Protein AF-K7W675-F1 (afdb_monomer)

Mean predicted aligned error: 6.4 Å

Structure (mmCIF, N/CA/C/O backbone):
data_AF-K7W675-F1
#
_entry.id   AF-K7W675-F1
#
loop_
_atom_site.group_PDB
_atom_site.id
_atom_site.type_symbol
_atom_site.label_atom_id
_atom_site.label_alt_id
_atom_site.label_comp_id
_atom_site.label_asym_id
_atom_site.label_entity_id
_atom_site.label_seq_id
_atom_site.pdbx_PDB_ins_code
_atom_site.Cartn_x
_atom_site.Cartn_y
_atom_site.Cartn_z
_atom_site.occupancy
_atom_site.B_iso_or_equiv
_atom_site.auth_seq_id
_atom_site.auth_comp_id
_atom_site.auth_asym_id
_atom_site.auth_atom_id
_atom_site.pdbx_PDB_model_num
ATOM 1 N N . MET A 1 1 ? 18.211 7.375 -18.525 1.00 50.03 1 MET A N 1
ATOM 2 C CA . MET A 1 1 ? 17.657 7.604 -19.881 1.00 50.03 1 MET A CA 1
ATOM 3 C C . MET A 1 1 ? 16.364 6.823 -20.140 1.00 50.03 1 MET A C 1
ATOM 5 O O . MET A 1 1 ? 15.641 7.206 -21.044 1.00 50.03 1 MET A O 1
ATOM 9 N N . GLU A 1 2 ? 16.019 5.790 -19.361 1.00 54.28 2 GLU A N 1
ATOM 10 C CA . GLU A 1 2 ? 14.900 4.885 -19.697 1.00 54.28 2 GLU A CA 1
ATOM 11 C C . GLU A 1 2 ? 13.507 5.411 -19.298 1.00 54.28 2 GLU A C 1
ATOM 13 O O . GLU A 1 2 ? 12.562 5.282 -20.067 1.00 54.28 2 GLU A O 1
ATOM 18 N N . VAL A 1 3 ? 13.373 6.125 -18.175 1.00 55.31 3 VAL A N 1
ATOM 19 C CA . VAL A 1 3 ? 12.076 6.689 -17.726 1.00 55.31 3 VAL A CA 1
ATOM 20 C C . VAL A 1 3 ? 11.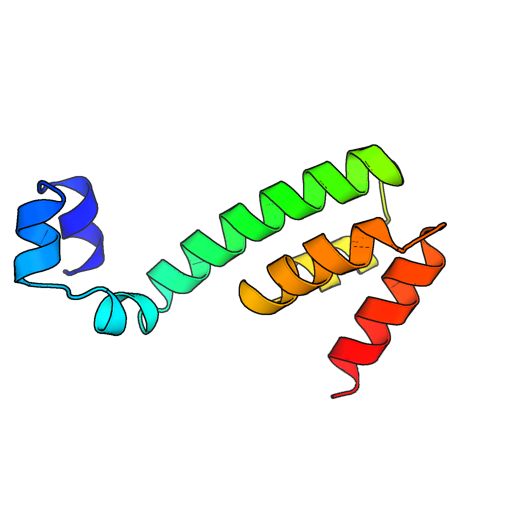598 7.856 -18.608 1.00 55.31 3 VAL A C 1
ATOM 22 O O . VAL A 1 3 ? 10.400 8.073 -18.770 1.00 55.31 3 VAL A O 1
ATOM 25 N N . LEU A 1 4 ? 12.521 8.583 -19.250 1.00 54.00 4 LEU A N 1
ATOM 26 C CA . LEU A 1 4 ? 12.179 9.675 -20.173 1.00 54.00 4 LEU A CA 1
ATOM 27 C C . LEU A 1 4 ? 11.629 9.168 -21.512 1.00 54.00 4 LEU A C 1
ATOM 29 O O . LEU A 1 4 ? 11.019 9.945 -22.248 1.00 54.00 4 LEU A O 1
ATOM 33 N N . ALA A 1 5 ? 11.814 7.882 -21.833 1.00 56.22 5 ALA A N 1
ATOM 34 C CA . ALA A 1 5 ? 11.336 7.336 -23.090 1.00 56.22 5 ALA A CA 1
ATOM 35 C C . ALA A 1 5 ? 9.802 7.215 -23.115 1.00 56.22 5 ALA A C 1
ATOM 37 O O . ALA A 1 5 ? 9.179 7.611 -24.094 1.00 56.22 5 ALA A O 1
ATOM 38 N N . GLY A 1 6 ? 9.184 6.787 -22.008 1.00 57.03 6 GLY A N 1
ATOM 39 C CA . GLY A 1 6 ? 7.723 6.673 -21.891 1.00 57.03 6 GLY A CA 1
ATOM 40 C C . GLY A 1 6 ? 6.957 8.001 -21.967 1.00 57.03 6 GLY A C 1
ATOM 41 O O . GLY A 1 6 ? 5.754 7.990 -22.200 1.00 57.03 6 GLY A O 1
ATOM 42 N N . LEU A 1 7 ? 7.640 9.141 -21.801 1.00 62.16 7 LEU A N 1
ATOM 43 C CA . LEU A 1 7 ? 7.049 10.485 -21.888 1.00 62.16 7 LEU A CA 1
ATOM 44 C C . LEU A 1 7 ? 7.247 11.154 -23.261 1.00 62.16 7 LEU A C 1
ATOM 46 O O . LEU A 1 7 ? 6.595 12.155 -23.546 1.00 62.16 7 LEU A O 1
ATOM 50 N N . ARG A 1 8 ? 8.146 10.627 -24.106 1.00 66.75 8 ARG A N 1
ATOM 51 C CA . ARG A 1 8 ? 8.487 11.191 -25.427 1.00 66.75 8 ARG A CA 1
ATOM 52 C C . ARG A 1 8 ? 8.171 10.251 -26.594 1.00 66.75 8 ARG A C 1
ATOM 54 O O . ARG A 1 8 ? 8.039 10.725 -27.718 1.00 66.75 8 ARG A O 1
ATOM 61 N N . PHE A 1 9 ? 8.067 8.947 -26.349 1.00 72.62 9 PHE A N 1
ATOM 62 C CA . PHE A 1 9 ? 7.934 7.925 -27.383 1.00 72.62 9 PHE A CA 1
ATOM 63 C C . PHE A 1 9 ? 6.666 7.090 -27.213 1.00 72.62 9 PHE A C 1
ATOM 65 O O . PHE A 1 9 ? 6.149 6.915 -26.111 1.00 72.62 9 PHE A O 1
ATOM 72 N N . GLU A 1 10 ? 6.176 6.560 -28.333 1.00 79.81 10 GLU A N 1
ATOM 73 C CA . GLU A 1 10 ? 4.997 5.700 -28.376 1.00 79.81 10 GLU A CA 1
ATOM 74 C C . GLU A 1 10 ? 5.221 4.385 -27.619 1.00 79.81 10 GLU A C 1
ATOM 76 O O . GLU A 1 10 ? 6.327 3.840 -27.571 1.00 79.81 10 GLU A O 1
ATOM 81 N N . LYS A 1 11 ? 4.138 3.842 -27.055 1.00 78.12 11 LYS A N 1
ATOM 82 C CA . LYS A 1 11 ? 4.166 2.644 -26.204 1.00 78.12 11 LYS A CA 1
ATOM 83 C C . LYS A 1 11 ? 4.788 1.430 -26.902 1.00 78.12 11 LYS A C 1
ATOM 85 O O . LYS A 1 11 ? 5.487 0.654 -26.254 1.00 78.12 11 LYS A O 1
ATOM 90 N N . ASP A 1 12 ? 4.557 1.278 -28.202 1.00 79.62 12 ASP A N 1
ATOM 91 C CA . ASP A 1 12 ? 5.084 0.151 -28.976 1.00 79.62 12 ASP A CA 1
ATOM 92 C C . ASP A 1 12 ? 6.592 0.277 -29.218 1.00 79.62 12 ASP A C 1
ATOM 94 O O . ASP A 1 12 ? 7.311 -0.715 -29.107 1.00 79.62 12 ASP A O 1
ATOM 98 N N . LEU A 1 13 ? 7.094 1.502 -29.421 1.00 79.12 13 LEU A N 1
ATOM 99 C CA . LEU A 1 13 ? 8.531 1.765 -29.501 1.00 79.12 13 LEU A CA 1
ATOM 100 C C . LEU A 1 13 ? 9.212 1.507 -28.152 1.00 79.12 13 LEU A C 1
ATOM 102 O O . LEU A 1 13 ? 10.263 0.879 -28.104 1.00 79.12 13 LEU A O 1
ATOM 106 N N . VAL A 1 14 ? 8.598 1.926 -27.040 1.00 78.62 14 VAL A N 1
ATOM 107 C CA . VAL A 1 14 ? 9.125 1.643 -25.694 1.00 78.62 14 VAL A CA 1
ATOM 108 C C . VAL A 1 14 ? 9.222 0.136 -25.452 1.00 78.62 14 VAL A C 1
ATOM 110 O O . VAL A 1 14 ? 10.265 -0.335 -25.016 1.00 78.62 14 VAL A O 1
ATOM 113 N N . ARG A 1 15 ? 8.187 -0.636 -25.805 1.00 78.88 15 ARG A N 1
ATOM 114 C CA . ARG A 1 15 ? 8.154 -2.099 -25.624 1.00 78.88 15 ARG A CA 1
ATOM 115 C C . ARG A 1 15 ? 9.193 -2.861 -26.449 1.00 78.88 15 ARG A C 1
ATOM 117 O O . ARG A 1 15 ? 9.598 -3.943 -26.033 1.00 78.88 15 ARG A O 1
ATOM 124 N N . GLN A 1 16 ? 9.630 -2.322 -27.591 1.00 81.19 16 GLN A N 1
ATOM 125 C CA . GLN A 1 16 ? 10.700 -2.928 -28.394 1.00 81.19 16 GLN A CA 1
ATOM 126 C C . GLN A 1 16 ? 12.056 -2.928 -27.673 1.00 81.19 16 GLN A C 1
ATOM 128 O O . GLN A 1 16 ? 12.862 -3.826 -27.907 1.00 81.19 16 GLN A O 1
ATOM 133 N N . PHE A 1 17 ? 12.304 -1.952 -26.793 1.00 76.88 17 PHE A N 1
ATOM 134 C CA . PHE A 1 17 ? 13.587 -1.789 -26.096 1.00 76.88 17 PHE A CA 1
ATOM 135 C C . PHE A 1 17 ? 13.506 -2.089 -24.595 1.00 76.88 17 PHE A C 1
ATOM 137 O O . PHE A 1 17 ? 14.470 -2.581 -24.015 1.00 76.88 17 PHE A O 1
ATOM 144 N N . LEU A 1 18 ? 12.359 -1.825 -23.974 1.00 77.06 18 LEU A N 1
ATOM 145 C CA . LEU A 1 18 ? 12.081 -2.043 -22.560 1.00 77.06 18 LEU A CA 1
ATOM 146 C C . LEU A 1 18 ? 10.936 -3.046 -22.440 1.00 77.06 18 LEU A C 1
ATOM 148 O O . LEU A 1 18 ? 9.754 -2.697 -22.505 1.00 77.06 18 LEU A O 1
ATOM 152 N N . ARG A 1 19 ? 11.300 -4.320 -22.290 1.00 80.94 19 ARG A N 1
ATOM 153 C CA . ARG A 1 19 ? 10.326 -5.378 -22.018 1.00 80.94 19 ARG A CA 1
ATOM 154 C C . ARG A 1 19 ? 9.737 -5.211 -20.613 1.00 80.94 19 ARG A C 1
ATOM 156 O O . ARG A 1 19 ? 10.358 -4.626 -19.728 1.00 80.94 19 ARG A O 1
ATOM 163 N N . GLU A 1 20 ? 8.514 -5.693 -20.420 1.00 79.56 20 GLU A N 1
ATOM 164 C CA . GLU A 1 20 ? 7.759 -5.480 -19.179 1.00 79.56 20 GLU A CA 1
ATOM 165 C C . GLU A 1 20 ? 8.419 -6.108 -17.945 1.00 79.56 20 GLU A C 1
ATOM 167 O O . GLU A 1 20 ? 8.416 -5.493 -16.885 1.00 79.56 20 GLU A O 1
ATOM 172 N N . ASP A 1 21 ? 9.027 -7.285 -18.095 1.00 80.50 21 ASP A N 1
ATOM 173 C CA . ASP A 1 21 ? 9.840 -7.954 -17.073 1.00 80.50 21 ASP A CA 1
ATOM 174 C C . ASP A 1 21 ? 10.972 -7.049 -16.571 1.00 80.50 21 ASP A C 1
ATOM 176 O O . ASP A 1 21 ? 11.110 -6.845 -15.370 1.00 80.50 21 ASP A O 1
ATOM 180 N N . ILE A 1 22 ? 11.701 -6.411 -17.490 1.00 80.88 22 ILE A N 1
ATOM 181 C CA . ILE A 1 22 ? 12.794 -5.486 -17.153 1.00 80.88 22 ILE A CA 1
ATOM 182 C C . ILE A 1 22 ? 12.245 -4.221 -16.482 1.00 80.88 22 ILE A C 1
ATOM 184 O O . ILE A 1 22 ? 12.802 -3.726 -15.505 1.00 80.88 22 ILE A O 1
ATOM 188 N N . MET A 1 23 ? 11.132 -3.681 -16.987 1.00 81.69 23 MET A N 1
ATOM 189 C CA . MET A 1 23 ? 10.523 -2.483 -16.401 1.00 81.69 23 MET A CA 1
ATOM 190 C C . MET A 1 23 ? 10.021 -2.726 -14.978 1.00 81.69 23 MET A C 1
ATOM 192 O O . MET A 1 23 ? 10.141 -1.826 -14.150 1.00 81.69 23 MET A O 1
ATOM 196 N N . LYS A 1 24 ? 9.513 -3.926 -14.674 1.00 84.06 24 LYS A N 1
ATOM 197 C CA . LYS A 1 24 ? 9.083 -4.301 -13.320 1.00 84.06 24 LYS A CA 1
ATOM 198 C C . LYS A 1 24 ? 10.235 -4.302 -12.316 1.00 84.06 24 LYS A C 1
ATOM 200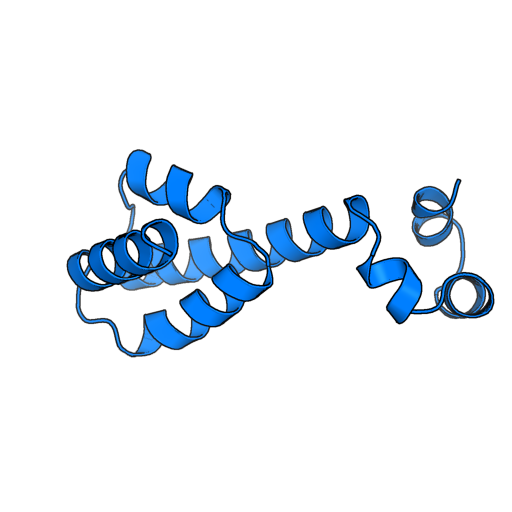 O O . LYS A 1 24 ? 9.994 -4.051 -11.144 1.00 84.06 24 LYS A O 1
ATOM 205 N N . GLU A 1 25 ? 11.479 -4.480 -12.744 1.00 84.44 25 GLU A N 1
ATOM 206 C CA . GLU A 1 25 ? 12.641 -4.346 -11.854 1.00 84.44 25 GLU A CA 1
ATOM 207 C C . GLU A 1 25 ? 13.021 -2.877 -11.578 1.00 84.44 25 GLU A C 1
ATOM 209 O O . GLU A 1 25 ? 13.803 -2.582 -10.673 1.00 84.44 25 GLU A O 1
ATOM 214 N N . SER A 1 26 ? 12.464 -1.918 -12.328 1.00 87.25 26 SER A N 1
ATOM 215 C CA . SER A 1 26 ? 12.766 -0.500 -12.144 1.00 87.25 26 SER A CA 1
ATOM 216 C C . SER A 1 26 ? 12.136 0.052 -10.866 1.00 87.25 26 SER A C 1
ATOM 218 O O . SER A 1 26 ? 10.916 0.087 -10.718 1.00 87.25 26 SER A O 1
ATOM 220 N N . VAL A 1 27 ? 12.966 0.624 -9.991 1.00 86.50 27 VAL A N 1
ATOM 221 C CA . VAL A 1 27 ? 12.515 1.302 -8.760 1.00 86.50 27 VAL A CA 1
ATOM 222 C C . VAL A 1 27 ? 11.511 2.423 -9.057 1.00 86.50 27 VAL A C 1
ATOM 224 O O . VAL A 1 27 ? 10.578 2.638 -8.291 1.00 86.50 27 VAL A O 1
ATOM 227 N N . ILE A 1 28 ? 11.659 3.119 -10.190 1.00 86.00 28 ILE A N 1
ATOM 228 C CA . ILE A 1 28 ? 10.726 4.184 -10.587 1.00 86.00 28 ILE A CA 1
ATOM 229 C C . ILE A 1 28 ? 9.382 3.608 -11.033 1.00 86.00 28 ILE A C 1
ATOM 231 O O . ILE A 1 28 ? 8.340 4.176 -10.716 1.00 86.00 28 ILE A O 1
ATOM 235 N N . TYR A 1 29 ? 9.388 2.486 -11.755 1.00 87.75 29 TYR A N 1
ATOM 236 C CA . TYR A 1 29 ? 8.152 1.800 -12.122 1.00 87.75 29 TYR A CA 1
ATOM 237 C C . TYR A 1 29 ? 7.410 1.328 -10.869 1.00 87.75 29 TYR A C 1
ATOM 239 O O . TYR A 1 29 ? 6.226 1.618 -10.719 1.00 87.75 29 TYR A O 1
ATOM 247 N N . GLN A 1 30 ? 8.127 0.692 -9.941 1.00 89.56 30 GLN A N 1
ATOM 248 C CA . GLN A 1 30 ? 7.572 0.231 -8.670 1.00 89.56 30 GLN A CA 1
ATOM 249 C C . GLN A 1 30 ? 6.989 1.382 -7.836 1.00 89.56 30 GLN A C 1
ATOM 251 O O . GLN A 1 30 ? 5.874 1.264 -7.339 1.00 89.56 30 GLN A O 1
ATOM 256 N N . ASP A 1 31 ? 7.668 2.532 -7.759 1.00 91.38 31 ASP A N 1
ATOM 257 C CA . ASP A 1 31 ? 7.150 3.735 -7.086 1.00 91.38 31 ASP A CA 1
ATOM 258 C C . ASP A 1 31 ? 5.863 4.273 -7.743 1.00 91.38 31 ASP A C 1
ATOM 260 O O . ASP A 1 31 ? 4.921 4.656 -7.050 1.00 91.38 31 ASP A O 1
ATOM 264 N N . ILE A 1 32 ? 5.777 4.271 -9.080 1.00 92.44 32 ILE A N 1
ATOM 265 C CA . ILE A 1 32 ? 4.564 4.695 -9.799 1.00 92.44 32 ILE A CA 1
ATOM 266 C C . ILE A 1 32 ? 3.393 3.751 -9.503 1.00 92.44 32 ILE A C 1
ATOM 268 O O . ILE A 1 32 ? 2.288 4.220 -9.217 1.00 92.44 32 ILE A O 1
ATOM 272 N N . VAL A 1 33 ? 3.628 2.437 -9.565 1.00 94.62 33 VAL A N 1
ATOM 273 C CA . VAL A 1 33 ? 2.595 1.425 -9.296 1.00 94.62 33 VAL A CA 1
ATOM 274 C C . VAL A 1 33 ? 2.135 1.514 -7.839 1.00 94.62 33 VAL A C 1
ATOM 276 O O . VAL A 1 33 ? 0.934 1.612 -7.584 1.00 94.62 33 VAL A O 1
ATOM 279 N N . GLN A 1 34 ? 3.075 1.597 -6.893 1.00 96.25 34 GLN A N 1
ATOM 280 C CA . GLN A 1 34 ? 2.788 1.734 -5.466 1.00 96.25 34 GLN A CA 1
ATOM 281 C C . GLN A 1 34 ? 1.948 2.980 -5.172 1.00 96.25 34 GLN A C 1
ATOM 283 O O . GLN A 1 34 ? 0.949 2.892 -4.458 1.00 96.25 34 GLN A O 1
ATOM 288 N N . LY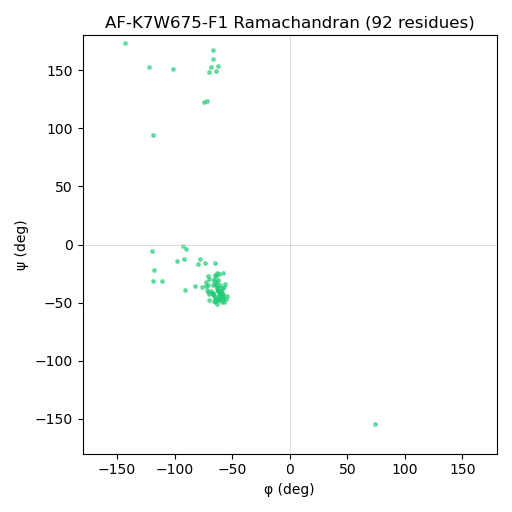S A 1 35 ? 2.283 4.132 -5.770 1.00 96.56 35 LYS A N 1
ATOM 289 C CA . LYS A 1 35 ? 1.533 5.381 -5.563 1.00 96.56 35 LYS A CA 1
ATOM 290 C C . LYS A 1 35 ? 0.087 5.281 -6.026 1.00 96.56 35 LYS A C 1
ATOM 292 O O . LYS A 1 35 ? -0.803 5.804 -5.346 1.00 96.56 35 LYS A O 1
ATOM 297 N N . GLU A 1 36 ? -0.167 4.634 -7.163 1.00 97.56 36 GLU A N 1
ATOM 298 C CA . GLU A 1 36 ? -1.538 4.512 -7.662 1.00 97.56 36 GLU A CA 1
ATOM 299 C C . GLU A 1 36 ? -2.347 3.466 -6.885 1.00 97.56 36 GLU A C 1
ATOM 301 O O . GLU A 1 36 ? -3.514 3.728 -6.565 1.00 97.56 36 GLU A O 1
ATOM 306 N N . ALA A 1 37 ? -1.720 2.360 -6.469 1.00 98.00 37 ALA A N 1
ATOM 307 C CA . ALA A 1 37 ? -2.318 1.407 -5.534 1.00 98.00 37 ALA A CA 1
ATOM 308 C C . ALA A 1 37 ? -2.678 2.096 -4.204 1.00 98.00 37 ALA A C 1
ATOM 310 O O . ALA A 1 37 ? -3.830 2.068 -3.767 1.00 98.00 37 ALA A O 1
ATOM 311 N N . LEU A 1 38 ? -1.743 2.847 -3.618 1.00 98.00 38 LEU A N 1
ATOM 312 C CA . LEU A 1 38 ? -1.925 3.577 -2.362 1.00 98.00 38 LEU A CA 1
ATOM 313 C C . LEU A 1 38 ? -3.077 4.582 -2.445 1.00 98.00 38 LEU A C 1
ATOM 315 O O . LEU A 1 38 ? -3.897 4.690 -1.533 1.00 98.00 38 LEU A O 1
ATOM 319 N N . LYS A 1 39 ? -3.174 5.332 -3.545 1.00 97.94 39 LYS A N 1
ATOM 320 C CA . LYS A 1 39 ? -4.281 6.268 -3.776 1.00 97.94 39 LYS A CA 1
ATOM 321 C C . LYS A 1 39 ? -5.624 5.546 -3.853 1.00 97.94 39 LYS A C 1
ATOM 323 O O 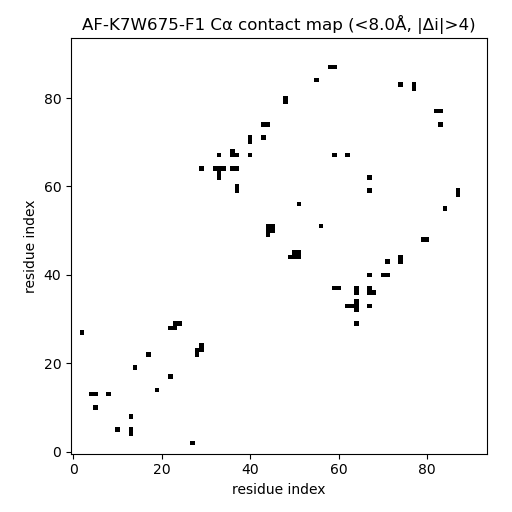. LYS A 1 39 ? -6.622 6.067 -3.349 1.00 97.94 39 LYS A O 1
ATOM 328 N N . MET A 1 40 ? -5.674 4.370 -4.479 1.00 98.12 40 MET A N 1
ATOM 329 C CA . MET A 1 40 ? -6.881 3.550 -4.492 1.00 98.12 40 MET A CA 1
ATOM 330 C C . MET A 1 40 ? -7.256 3.102 -3.076 1.00 98.12 40 MET A C 1
ATOM 332 O O . MET A 1 40 ? -8.380 3.366 -2.646 1.00 98.12 40 MET A O 1
ATOM 336 N N . ILE A 1 41 ? -6.309 2.529 -2.333 1.00 97.94 41 ILE A N 1
ATOM 337 C CA . ILE A 1 41 ? -6.509 2.063 -0.956 1.00 97.94 41 ILE A CA 1
ATOM 338 C C . ILE A 1 41 ? -6.950 3.195 -0.029 1.00 97.94 41 ILE A C 1
ATOM 340 O O . ILE A 1 41 ? -7.932 3.047 0.695 1.00 97.94 41 ILE A O 1
ATOM 344 N N . ASN A 1 42 ? -6.339 4.375 -0.127 1.00 96.81 42 ASN A N 1
ATOM 345 C CA . ASN A 1 42 ? -6.746 5.541 0.660 1.00 96.81 42 ASN A CA 1
ATOM 346 C C . ASN A 1 42 ? -8.210 5.930 0.413 1.00 96.81 42 ASN A C 1
ATOM 348 O O . ASN A 1 42 ? -8.922 6.284 1.352 1.00 96.81 42 ASN A O 1
ATOM 352 N N . ARG A 1 43 ? -8.691 5.847 -0.836 1.00 97.38 43 ARG A N 1
ATOM 353 C CA . ARG A 1 43 ? -10.107 6.106 -1.150 1.00 97.38 43 ARG A CA 1
ATOM 354 C C . ARG A 1 43 ? -11.024 5.032 -0.574 1.00 97.38 43 ARG A C 1
ATOM 356 O O . ARG A 1 43 ? -12.093 5.379 -0.079 1.00 97.38 43 ARG A O 1
ATOM 363 N N . GLN A 1 44 ? -10.626 3.761 -0.632 1.00 96.62 44 GLN A N 1
ATOM 364 C CA . GLN A 1 44 ? -11.408 2.657 -0.068 1.00 96.62 44 GLN A CA 1
ATOM 365 C C . GLN A 1 44 ? -11.516 2.773 1.455 1.00 96.62 44 GLN A C 1
ATOM 367 O O . GLN A 1 44 ? -12.626 2.781 1.985 1.00 96.62 44 GLN A O 1
ATOM 372 N N . ILE A 1 45 ? -10.386 2.975 2.140 1.00 96.62 45 ILE A N 1
ATOM 373 C CA . ILE A 1 45 ? -10.327 3.195 3.590 1.00 96.62 45 ILE A CA 1
ATOM 374 C C . ILE A 1 45 ? -11.185 4.397 3.976 1.00 96.62 45 ILE A C 1
ATOM 376 O O . ILE A 1 45 ? -12.057 4.265 4.830 1.00 96.62 45 ILE A O 1
ATOM 380 N N . LYS A 1 46 ? -11.026 5.537 3.290 1.00 96.00 46 LYS A N 1
ATOM 381 C CA . LYS A 1 46 ? -11.832 6.731 3.568 1.00 96.00 46 LYS A CA 1
ATOM 382 C C . LYS A 1 46 ? -13.327 6.493 3.374 1.00 96.00 46 LYS A C 1
ATOM 384 O O . LYS A 1 46 ? -14.134 6.967 4.167 1.00 96.00 46 LYS A O 1
ATOM 389 N N . LYS A 1 47 ? -13.709 5.756 2.328 1.00 96.38 47 LYS A N 1
ATOM 390 C CA . LYS A 1 47 ? -15.114 5.431 2.053 1.00 96.38 47 LYS A CA 1
ATOM 391 C C . LYS A 1 47 ? -15.711 4.506 3.114 1.00 96.38 47 LYS A C 1
ATOM 393 O O . LYS A 1 47 ? -16.897 4.626 3.404 1.00 96.38 47 LYS A O 1
ATOM 398 N N . ARG A 1 48 ? -14.916 3.583 3.656 1.00 95.25 48 ARG A N 1
ATOM 399 C CA . ARG A 1 48 ? -15.393 2.535 4.565 1.00 95.25 48 ARG A CA 1
ATOM 400 C C . ARG A 1 48 ? -15.332 2.937 6.036 1.00 95.25 48 ARG A C 1
ATOM 402 O O . ARG A 1 48 ? -16.247 2.629 6.788 1.00 95.25 48 ARG A O 1
ATOM 409 N N . PHE A 1 49 ? -14.271 3.635 6.426 1.00 95.38 49 PHE A N 1
ATOM 410 C CA . PHE A 1 49 ? -13.943 3.943 7.818 1.00 95.38 49 PHE A CA 1
ATOM 411 C C . PHE A 1 49 ? -13.886 5.444 8.126 1.00 95.38 49 PHE A C 1
ATOM 413 O O . PHE A 1 49 ? -13.723 5.819 9.284 1.00 95.38 49 PHE A O 1
ATOM 420 N N . GLY A 1 50 ? -14.026 6.310 7.120 1.00 93.00 50 GLY A N 1
ATOM 421 C CA . GLY A 1 50 ? -13.817 7.746 7.285 1.00 93.00 50 GLY A CA 1
ATOM 422 C C . GLY A 1 50 ? -12.335 8.103 7.405 1.00 93.00 50 GLY A C 1
ATOM 423 O O . GLY A 1 50 ? -11.464 7.406 6.884 1.00 93.00 50 GLY A O 1
ATOM 424 N N . ASP A 1 51 ? -12.041 9.225 8.057 1.00 90.94 51 ASP A N 1
ATOM 425 C CA . ASP A 1 51 ? -10.658 9.643 8.270 1.00 90.94 51 ASP A CA 1
ATOM 426 C C . ASP A 1 51 ? -10.006 8.781 9.362 1.00 90.94 51 ASP A C 1
ATOM 428 O O . ASP A 1 51 ? -10.485 8.697 10.493 1.00 90.94 51 ASP A O 1
ATOM 432 N N . VAL A 1 52 ? -8.898 8.131 9.007 1.00 91.88 52 VAL A N 1
ATOM 433 C CA . VAL A 1 52 ? -8.109 7.286 9.908 1.00 91.88 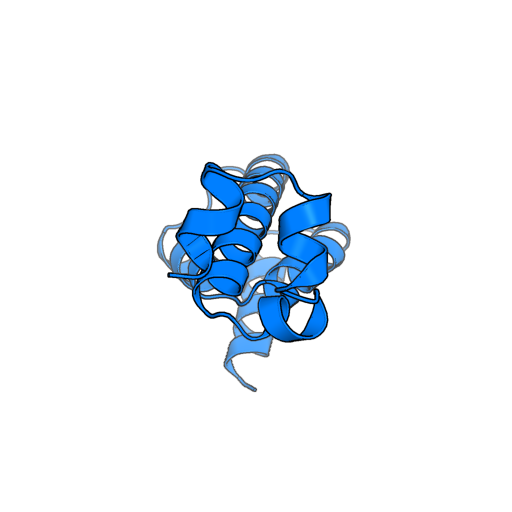52 VAL A CA 1
ATOM 434 C C . VAL A 1 52 ? -6.876 8.055 10.382 1.00 91.88 52 VAL A C 1
ATOM 436 O O . VAL A 1 52 ? -6.384 8.939 9.683 1.00 91.88 52 VAL A O 1
ATOM 439 N N . ASN A 1 53 ? -6.382 7.745 11.582 1.00 91.00 53 ASN A N 1
ATOM 440 C CA . ASN A 1 53 ? -5.285 8.486 12.201 1.00 91.00 53 ASN A CA 1
ATOM 441 C C . ASN A 1 53 ? -3.962 8.436 11.400 1.00 91.00 53 ASN A C 1
ATOM 443 O O . ASN A 1 53 ? -3.662 7.485 10.671 1.00 91.00 53 ASN A O 1
ATOM 447 N N . ASP A 1 54 ? -3.135 9.468 11.583 1.00 89.69 54 ASP A N 1
ATOM 448 C CA . ASP A 1 54 ? -1.868 9.634 10.858 1.00 89.69 54 ASP A CA 1
ATOM 449 C C . ASP A 1 54 ? -0.861 8.479 11.030 1.00 89.69 54 ASP A C 1
ATOM 451 O O . ASP A 1 54 ? -0.199 8.121 10.046 1.00 89.69 54 ASP A O 1
ATOM 455 N N . PRO A 1 55 ? -0.725 7.842 12.215 1.00 92.81 55 PRO A N 1
ATOM 456 C CA . PRO A 1 55 ? 0.170 6.698 12.369 1.00 92.81 55 PRO A CA 1
ATOM 457 C C . PRO A 1 55 ? -0.203 5.517 11.467 1.00 92.81 55 PRO A C 1
ATOM 459 O O . PRO A 1 55 ? 0.684 4.900 10.873 1.00 92.81 55 PRO A O 1
ATOM 462 N N . LEU A 1 56 ? -1.498 5.213 11.321 1.00 92.50 56 LEU A N 1
ATOM 463 C CA . LEU A 1 56 ? -1.941 4.110 10.469 1.00 92.50 56 LEU A CA 1
ATOM 464 C C . LEU A 1 56 ? -1.728 4.436 8.992 1.00 92.50 56 LEU A C 1
ATOM 466 O O . LEU A 1 56 ? -1.193 3.617 8.248 1.00 92.50 56 LEU A O 1
ATOM 470 N N . MET A 1 57 ? -2.050 5.669 8.594 1.00 93.12 57 MET A N 1
ATOM 471 C CA . MET A 1 57 ? -1.810 6.150 7.232 1.00 93.12 57 MET A CA 1
ATOM 472 C C . MET A 1 57 ? -0.326 6.113 6.862 1.00 93.12 57 MET A C 1
ATOM 474 O O . MET A 1 57 ? 0.019 5.812 5.722 1.00 93.12 57 MET A O 1
ATOM 478 N N . THR A 1 58 ? 0.566 6.373 7.818 1.00 93.81 58 THR A N 1
ATOM 479 C CA . THR A 1 58 ? 2.015 6.267 7.606 1.00 93.81 58 THR A CA 1
ATOM 480 C C . THR A 1 58 ? 2.448 4.824 7.360 1.00 93.81 58 THR A C 1
ATOM 482 O O . THR A 1 58 ? 3.225 4.582 6.442 1.00 93.81 58 THR A O 1
ATOM 485 N N . LYS A 1 59 ? 1.907 3.854 8.113 1.00 94.69 59 LYS A N 1
ATOM 486 C CA . LYS A 1 59 ? 2.171 2.428 7.860 1.00 94.69 59 LYS A CA 1
ATOM 487 C C . LYS A 1 59 ? 1.705 2.009 6.465 1.00 94.69 59 LYS A C 1
ATOM 489 O O . LYS A 1 59 ? 2.476 1.401 5.736 1.00 94.69 59 LYS A O 1
ATOM 494 N N . ILE A 1 60 ? 0.491 2.403 6.074 1.00 95.62 60 ILE A N 1
ATOM 495 C CA . ILE A 1 60 ? -0.084 2.075 4.759 1.00 95.62 60 ILE A CA 1
ATOM 496 C C . ILE A 1 60 ? 0.755 2.673 3.619 1.00 95.62 60 ILE A C 1
ATOM 498 O O . ILE A 1 60 ?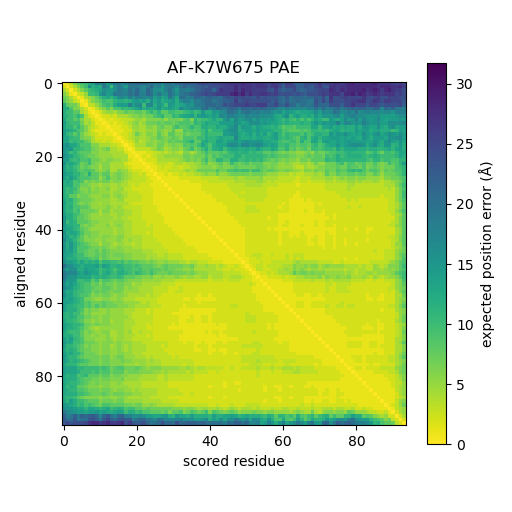 0.999 2.008 2.620 1.00 95.62 60 ILE A O 1
ATOM 502 N N . ARG A 1 61 ? 1.257 3.907 3.773 1.00 94.94 61 ARG A N 1
ATOM 503 C CA . ARG A 1 61 ? 2.128 4.561 2.774 1.00 94.94 61 ARG A CA 1
ATOM 504 C C . ARG A 1 61 ? 3.443 3.829 2.519 1.00 94.94 61 ARG A C 1
ATOM 506 O O . ARG A 1 61 ? 4.007 4.011 1.446 1.00 94.94 61 ARG A O 1
ATOM 513 N N . ASN A 1 62 ? 3.919 3.053 3.488 1.00 94.44 62 ASN A N 1
ATOM 514 C CA . ASN A 1 62 ? 5.179 2.321 3.399 1.00 94.44 62 ASN A CA 1
ATOM 515 C C . ASN A 1 62 ? 5.007 0.892 2.863 1.00 94.44 62 ASN A C 1
ATOM 517 O O . ASN A 1 62 ? 6.002 0.186 2.727 1.00 94.44 62 ASN A O 1
ATOM 521 N N . LEU A 1 63 ? 3.775 0.462 2.575 1.00 95.69 63 LEU A N 1
ATOM 522 C CA . LEU A 1 63 ? 3.511 -0.837 1.965 1.00 95.69 63 LEU A CA 1
ATOM 523 C C . LEU A 1 63 ? 3.982 -0.865 0.506 1.00 95.69 63 LEU A C 1
ATOM 525 O O . LEU A 1 63 ? 3.940 0.155 -0.196 1.00 95.69 63 LEU A O 1
ATOM 529 N N . SER A 1 64 ? 4.411 -2.046 0.060 1.00 94.88 64 SER A N 1
ATOM 530 C CA . SER A 1 64 ? 4.703 -2.319 -1.349 1.00 94.88 64 SER A CA 1
ATOM 531 C C . SER A 1 64 ? 3.424 -2.272 -2.199 1.00 94.88 64 SER A C 1
ATOM 533 O O . SER A 1 64 ? 2.316 -2.240 -1.664 1.00 94.88 64 SER A O 1
ATOM 535 N N . ALA A 1 65 ? 3.560 -2.248 -3.529 1.00 95.12 65 ALA A N 1
ATOM 536 C CA . ALA A 1 65 ? 2.402 -2.348 -4.418 1.00 95.12 65 ALA A CA 1
ATOM 537 C C . ALA A 1 65 ? 1.607 -3.642 -4.163 1.00 95.12 65 ALA A C 1
ATOM 539 O O . ALA A 1 65 ? 0.397 -3.570 -3.974 1.00 95.12 65 ALA A O 1
ATOM 540 N N . ASP A 1 66 ? 2.298 -4.778 -4.054 1.00 94.88 66 ASP A N 1
ATOM 541 C CA . ASP A 1 66 ? 1.687 -6.088 -3.807 1.00 94.88 66 ASP A CA 1
ATOM 542 C C . ASP A 1 66 ? 0.956 -6.125 -2.454 1.00 94.88 66 ASP A C 1
ATOM 544 O O . ASP A 1 66 ? -0.194 -6.545 -2.370 1.00 94.88 66 ASP A O 1
ATOM 548 N N . ASP A 1 67 ? 1.562 -5.586 -1.390 1.00 96.75 67 ASP A N 1
ATOM 549 C CA . ASP A 1 67 ? 0.899 -5.510 -0.080 1.00 96.75 67 ASP A CA 1
ATOM 550 C C . ASP A 1 67 ? -0.328 -4.585 -0.092 1.00 96.75 67 ASP A C 1
ATOM 552 O O . ASP A 1 67 ? -1.275 -4.791 0.667 1.00 96.75 67 ASP A O 1
ATOM 556 N N . LEU A 1 68 ? -0.318 -3.537 -0.920 1.00 97.81 68 LEU A N 1
ATOM 557 C CA . LEU A 1 68 ? -1.479 -2.667 -1.094 1.00 97.81 68 LEU A CA 1
ATOM 558 C C . LEU A 1 68 ? -2.597 -3.374 -1.863 1.00 97.81 68 LEU A C 1
ATOM 560 O O . LEU A 1 68 ? -3.764 -3.140 -1.552 1.00 97.81 68 LEU A O 1
ATOM 564 N N . GLU A 1 69 ? -2.268 -4.228 -2.831 1.00 96.81 69 GLU A N 1
ATOM 565 C CA . GLU A 1 69 ? -3.242 -5.079 -3.520 1.00 96.81 69 GLU A CA 1
ATOM 566 C C . GLU A 1 69 ? -3.858 -6.104 -2.556 1.00 96.81 69 GLU A C 1
ATOM 568 O O . GLU A 1 69 ? -5.085 -6.137 -2.432 1.00 96.81 69 GLU A O 1
ATOM 573 N N . ASP A 1 70 ? -3.033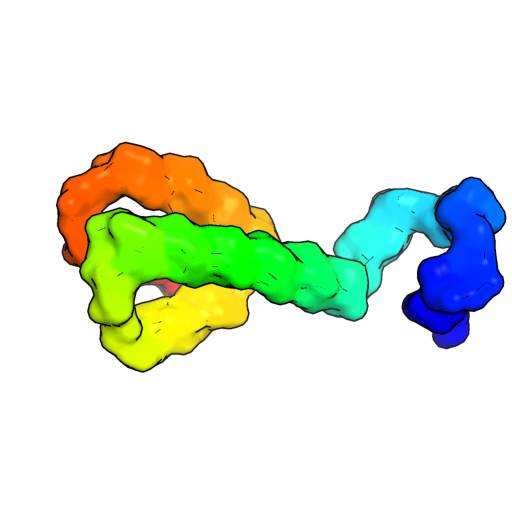 -6.813 -1.773 1.00 97.62 70 ASP A N 1
ATOM 574 C CA . ASP A 1 70 ? -3.486 -7.730 -0.713 1.00 97.62 70 ASP A CA 1
ATOM 575 C C . ASP A 1 70 ? -4.418 -7.024 0.286 1.00 97.62 70 ASP A C 1
ATOM 577 O O . ASP A 1 70 ? -5.459 -7.550 0.690 1.00 97.62 70 ASP A O 1
ATOM 581 N N . LEU A 1 71 ? -4.051 -5.805 0.701 1.00 97.62 71 LEU A N 1
ATOM 582 C CA . LEU A 1 71 ? -4.878 -4.995 1.590 1.00 97.62 71 LEU A CA 1
ATOM 583 C C . LEU A 1 71 ? -6.216 -4.638 0.932 1.00 97.62 71 LEU A C 1
ATOM 585 O O . LEU A 1 71 ? -7.242 -4.614 1.606 1.00 97.62 71 LEU A O 1
ATOM 589 N N . GLY A 1 72 ? -6.219 -4.361 -0.372 1.00 97.06 72 GLY A N 1
ATOM 590 C CA . GLY A 1 72 ? -7.430 -4.097 -1.145 1.00 97.06 72 GLY A CA 1
ATOM 591 C C . GLY A 1 72 ? -8.431 -5.247 -1.086 1.00 97.06 72 GLY A C 1
ATOM 592 O O . GLY A 1 72 ? -9.622 -4.999 -0.903 1.00 97.06 72 GLY A O 1
ATOM 593 N N . GLU A 1 73 ? -7.956 -6.487 -1.184 1.00 97.00 73 GLU A N 1
ATOM 594 C CA . GLU A 1 73 ? -8.796 -7.678 -1.033 1.00 97.00 73 GLU A CA 1
ATOM 595 C C . GLU A 1 73 ? -9.263 -7.857 0.418 1.00 97.00 73 GLU A C 1
ATOM 597 O O . GLU A 1 73 ? -10.461 -7.986 0.677 1.00 97.00 73 GLU A O 1
ATOM 602 N N . ALA A 1 74 ? -8.346 -7.754 1.384 1.00 97.25 74 ALA A N 1
ATOM 603 C CA . ALA A 1 74 ? -8.664 -7.928 2.802 1.00 97.25 74 ALA A CA 1
ATOM 604 C C . ALA A 1 74 ? -9.665 -6.882 3.334 1.00 97.25 74 ALA A C 1
ATOM 606 O O . ALA A 1 74 ? -10.476 -7.177 4.213 1.00 97.25 74 ALA A O 1
ATOM 607 N N . LEU A 1 75 ? -9.666 -5.661 2.779 1.00 97.00 75 LEU A N 1
ATOM 608 C CA . LEU A 1 75 ? -10.604 -4.595 3.151 1.00 97.00 75 LEU A CA 1
ATOM 609 C C . LEU A 1 75 ? -12.079 -4.986 2.965 1.00 97.00 75 LEU A C 1
ATOM 611 O O . LEU A 1 75 ? -12.943 -4.402 3.632 1.00 97.00 75 LEU A O 1
ATOM 615 N N . PHE A 1 76 ? -12.390 -5.940 2.084 1.00 95.81 76 PHE A N 1
ATOM 616 C CA . PHE A 1 76 ? -13.757 -6.437 1.914 1.00 95.81 76 PHE A CA 1
ATOM 617 C C . PHE A 1 76 ? -14.235 -7.264 3.114 1.00 95.81 76 PHE A C 1
ATOM 619 O O . PHE A 1 76 ? -15.419 -7.193 3.443 1.00 95.81 76 PHE A O 1
ATOM 626 N N . ASP A 1 77 ? -13.324 -7.944 3.814 1.00 96.56 77 ASP A N 1
ATOM 627 C CA . ASP A 1 77 ? -13.635 -8.831 4.941 1.00 96.56 77 ASP A CA 1
ATOM 628 C C . ASP A 1 77 ? -13.599 -8.136 6.305 1.00 96.56 77 ASP A C 1
ATOM 630 O O . ASP A 1 77 ? -14.054 -8.692 7.304 1.00 96.56 77 ASP A O 1
ATOM 634 N N . PHE A 1 78 ? -13.063 -6.918 6.378 1.00 97.00 78 PHE A N 1
ATOM 635 C CA . PHE A 1 78 ? -13.017 -6.184 7.639 1.00 97.00 78 PHE A CA 1
ATOM 636 C C . PHE A 1 78 ? -14.439 -5.820 8.097 1.00 97.00 78 PHE A C 1
ATOM 638 O O . PHE A 1 78 ? -15.360 -5.657 7.296 1.00 97.00 78 PHE A O 1
ATOM 645 N N . TYR A 1 79 ? -14.631 -5.523 9.372 1.00 94.81 79 TYR A N 1
ATOM 646 C CA . TYR A 1 79 ? -15.862 -4.938 9.916 1.00 94.81 79 TYR A CA 1
ATOM 647 C C . TYR A 1 79 ? -15.583 -3.578 10.559 1.00 94.81 79 TYR A C 1
ATOM 649 O O . TYR A 1 79 ? -16.399 -2.663 10.449 1.00 94.81 79 TYR A O 1
ATOM 657 N N . GLU A 1 80 ? -14.387 -3.395 11.114 1.00 95.38 80 GLU A N 1
ATOM 658 C CA . GLU A 1 80 ? -13.986 -2.184 11.822 1.00 95.38 80 GLU A CA 1
ATOM 659 C C . GLU A 1 80 ? -12.518 -1.806 11.571 1.00 95.38 80 GLU A C 1
ATOM 661 O O . GLU A 1 80 ? -11.752 -2.520 10.926 1.00 95.38 80 GLU A O 1
ATOM 666 N N . VAL A 1 81 ? -12.107 -0.639 12.076 1.00 95.62 81 VAL A N 1
ATOM 667 C CA . VAL A 1 81 ? -10.717 -0.166 11.951 1.00 95.62 81 VAL A CA 1
ATOM 668 C C . VAL A 1 81 ? -9.743 -1.084 12.705 1.00 95.62 81 VAL A C 1
ATOM 670 O O . VAL A 1 81 ? -8.575 -1.173 12.328 1.00 95.62 81 VAL A O 1
ATOM 673 N N . ALA A 1 82 ? -10.198 -1.796 13.741 1.00 96.25 82 ALA A N 1
ATOM 674 C CA . ALA A 1 82 ? -9.361 -2.738 14.483 1.00 96.25 82 ALA A CA 1
ATOM 675 C C . ALA A 1 82 ? -8.874 -3.915 13.615 1.00 96.25 82 ALA A C 1
ATOM 677 O O . ALA A 1 82 ? -7.739 -4.365 13.793 1.00 96.25 82 ALA A O 1
ATOM 678 N N . ASP A 1 83 ? -9.663 -4.352 12.628 1.00 97.19 83 ASP 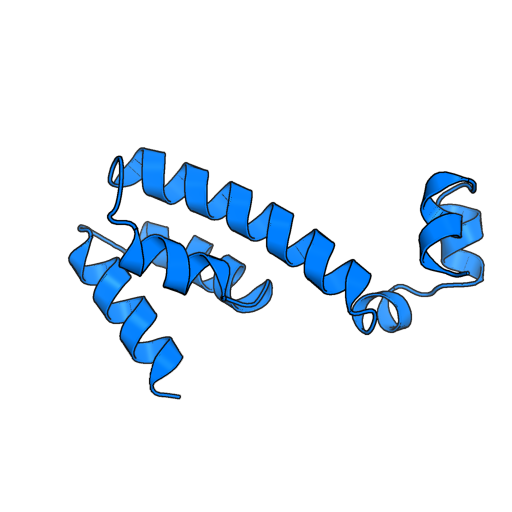A N 1
ATOM 679 C CA . ASP A 1 83 ? -9.253 -5.392 11.675 1.00 97.19 83 ASP A CA 1
ATOM 680 C C . ASP A 1 83 ? -8.091 -4.908 10.798 1.00 97.19 83 ASP A C 1
ATOM 682 O O . ASP A 1 83 ? -7.078 -5.593 10.659 1.00 97.19 83 ASP A O 1
ATOM 686 N N . LEU A 1 84 ? -8.181 -3.666 10.302 1.00 96.00 84 LEU A N 1
ATOM 687 C CA . LEU A 1 84 ? -7.111 -3.012 9.543 1.00 96.00 84 LEU A CA 1
ATOM 688 C C . LEU A 1 84 ? -5.822 -2.891 10.370 1.00 96.00 84 LEU A C 1
ATOM 690 O O . LEU A 1 84 ? -4.729 -3.161 9.871 1.00 96.00 84 LEU A O 1
ATOM 694 N N . VAL A 1 85 ? -5.934 -2.502 11.642 1.00 95.81 85 VAL A N 1
ATOM 695 C CA . VAL A 1 85 ? -4.785 -2.426 12.560 1.00 95.81 85 VAL A CA 1
ATOM 696 C C . VAL A 1 85 ? -4.151 -3.804 12.752 1.00 95.81 85 VAL A C 1
ATOM 698 O O . VAL A 1 85 ? -2.925 -3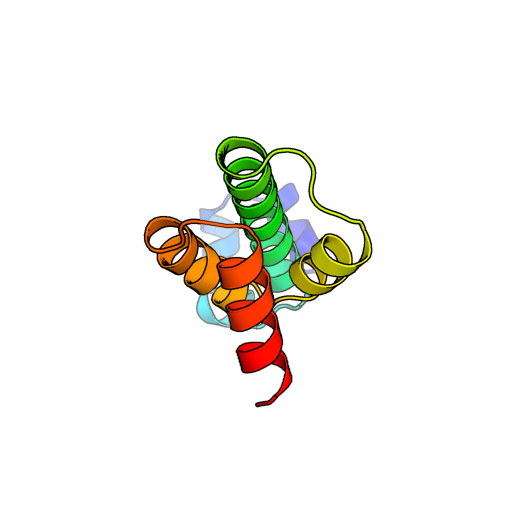.927 12.711 1.00 95.81 85 VAL A O 1
ATOM 701 N N . THR A 1 86 ? -4.976 -4.832 12.948 1.00 96.44 86 THR A N 1
ATOM 702 C CA . THR A 1 86 ? -4.525 -6.214 13.141 1.00 96.44 86 THR A CA 1
ATOM 703 C C . THR A 1 86 ? -3.775 -6.721 11.915 1.00 96.44 86 THR A C 1
ATOM 705 O O . THR A 1 86 ? -2.651 -7.205 12.052 1.00 96.44 86 THR A O 1
ATOM 708 N N . TRP A 1 87 ? -4.340 -6.524 10.723 1.00 96.31 87 TRP A N 1
ATOM 709 C CA . TRP A 1 87 ? -3.719 -6.904 9.456 1.00 96.31 87 TRP A CA 1
ATOM 710 C C . TRP A 1 87 ? -2.354 -6.227 9.262 1.00 96.31 87 TRP A C 1
ATOM 712 O O . TRP A 1 87 ? -1.348 -6.891 9.002 1.00 96.31 87 TRP A O 1
ATOM 722 N N . LEU A 1 88 ? -2.278 -4.909 9.493 1.00 94.62 88 LEU A N 1
ATOM 723 C CA . LEU A 1 88 ? -1.027 -4.152 9.366 1.00 94.62 88 LEU A CA 1
ATOM 724 C C . LEU A 1 88 ? 0.048 -4.627 10.352 1.00 94.62 88 LEU A C 1
ATOM 726 O O . LEU A 1 88 ? 1.231 -4.638 10.021 1.00 94.62 88 LEU A O 1
ATOM 730 N N . ASN A 1 89 ? -0.334 -5.017 11.569 1.00 92.94 89 ASN A N 1
ATOM 731 C CA . ASN A 1 89 ? 0.619 -5.510 12.564 1.00 92.94 89 ASN A CA 1
ATOM 732 C C . ASN A 1 89 ? 1.142 -6.915 12.230 1.00 92.94 89 ASN A C 1
ATOM 734 O O . ASN A 1 89 ? 2.302 -7.205 12.519 1.00 92.94 89 ASN A O 1
ATOM 738 N N . GLN A 1 90 ? 0.326 -7.766 11.602 1.00 90.81 90 GLN A N 1
ATOM 739 C CA . GLN A 1 90 ? 0.761 -9.087 11.135 1.00 90.81 90 GLN A CA 1
ATOM 740 C C . GLN A 1 90 ? 1.786 -8.971 10.002 1.00 90.81 90 GLN A C 1
ATOM 742 O O . GLN A 1 90 ? 2.803 -9.657 10.036 1.00 90.81 90 GLN A O 1
ATOM 747 N N . LYS A 1 91 ? 1.566 -8.056 9.049 1.00 84.69 91 LYS A N 1
ATOM 748 C CA . LYS A 1 91 ? 2.500 -7.811 7.937 1.00 84.69 91 LYS A CA 1
ATOM 749 C C . LYS A 1 91 ? 3.852 -7.246 8.385 1.00 84.69 91 LYS A C 1
ATOM 751 O O . LYS A 1 91 ? 4.857 -7.593 7.793 1.00 84.69 91 LYS A O 1
ATOM 756 N N . VAL A 1 92 ? 3.892 -6.418 9.433 1.00 64.56 92 VAL A N 1
ATOM 757 C CA . VAL A 1 92 ? 5.147 -5.844 9.977 1.00 64.56 92 VAL A CA 1
ATOM 758 C C . VAL A 1 92 ? 5.919 -6.833 10.870 1.00 64.56 92 VAL A C 1
ATOM 760 O O . VAL A 1 92 ? 7.086 -6.607 11.174 1.00 64.56 92 VAL A O 1
ATOM 763 N N . SER A 1 93 ? 5.271 -7.908 11.329 1.00 59.78 93 SER A N 1
ATOM 764 C CA . SER A 1 93 ? 5.887 -8.915 12.211 1.00 59.78 93 SER A CA 1
ATOM 765 C C . SER A 1 93 ? 6.554 -10.074 11.455 1.00 59.78 93 SER A C 1
ATOM 767 O O . SER A 1 93 ? 7.152 -10.935 12.099 1.00 59.78 93 SER A O 1
ATOM 769 N N . ASN A 1 94 ? 6.448 -10.089 10.125 1.00 45.53 94 ASN A N 1
ATOM 770 C CA . ASN A 1 94 ? 7.165 -10.981 9.210 1.00 45.53 94 ASN A CA 1
ATOM 771 C C . ASN A 1 94 ? 8.212 -10.184 8.428 1.00 45.53 94 ASN A C 1
ATOM 773 O O . ASN A 1 94 ? 9.225 -10.804 8.041 1.00 45.53 94 ASN A O 1
#

Radius of gyration: 16.53 Å; Cα contacts (8 Å, |Δi|>4): 47; chains: 1; bounding box: 34×22×44 Å

Foldseek 3Di:
DLVVCVVPHDPVVSCVPQPPVNLVPDPVSQVVLLVVLLVVLVVLCCVQANDDDPVLNVLSSPDTSVVSVVVVVVSVVDDYVVSSVVSSVVVVVD

Solvent-accessible surface area (backbone atoms only — not comparable to full-atom values): 5602 Å² total; per-residue (Å²): 123,71,78,61,40,73,79,76,47,56,70,69,64,44,47,76,77,50,46,68,74,65,44,65,71,33,68,67,50,47,52,54,50,22,52,54,41,48,55,51,45,53,51,52,46,38,73,75,71,40,90,70,59,67,73,60,54,52,55,60,70,71,45,53,41,68,56,38,51,54,45,56,59,51,61,72,75,48,91,52,72,66,48,56,53,52,53,55,52,56,65,73,73,108

Secondary structure (DSSP, 8-state):
--TTHHHHS-HHHHHHHS-HHHHHT-HHHHHHHHHHHHHHHHHHHHHHH-SPPHHHHHHHHTS-HHHHHHHHHHTTT--SHHHHHHHHHHHHT-

Sequence (94 aa):
MEVLAGLRFEKDLVRQFLREDIMKESVIYQDIVQKEALKMINRQIKKRFGDVNDPLMTKIRNLSADDLEDLGEALFDFYEVADLVTWLNQKVSN

pLDDT: mean 87.51, std 13.01, range [45.53, 98.12]